Protein AF-H8ZWT5-F1 (afdb_monomer)

Radius of gyration: 20.08 Å; Cα contacts (8 Å, |Δi|>4): 28; chains: 1; bounding box: 44×33×52 Å

Nearest PDB structures (foldseek):
  8w9z-assembly1_C  TM=6.592E-01  e=1.371E-02  Nicotiana tabacum
  8r6s-assembly1_D  TM=6.113E-01  e=1.110E-02  Sinapis alba
  8r5o-assembly1_D  TM=6.108E-01  e=1.191E-02  Sinapis alba

Structure (mmCIF, N/CA/C/O backbone):
data_AF-H8ZWT5-F1
#
_entry.id   AF-H8ZWT5-F1
#
loop_
_atom_site.group_PDB
_atom_site.id
_atom_site.type_symbol
_atom_site.label_atom_id
_atom_site.label_alt_id
_atom_site.label_comp_id
_atom_site.label_asym_id
_atom_site.label_entity_id
_atom_site.label_seq_id
_atom_site.pdbx_PDB_ins_code
_atom_site.Cartn_x
_atom_site.Cartn_y
_atom_site.Cartn_z
_atom_site.occupancy
_atom_site.B_iso_or_equiv
_atom_site.auth_seq_id
_atom_site.auth_comp_id
_atom_site.auth_asym_id
_atom_site.auth_atom_id
_atom_site.pdbx_PDB_model_num
ATOM 1 N N . PHE A 1 1 ? -8.822 13.839 -0.530 1.00 83.06 1 PHE A N 1
ATOM 2 C CA . PHE A 1 1 ? -8.001 14.882 0.122 1.00 83.06 1 PHE A CA 1
ATOM 3 C C . PHE A 1 1 ? -8.306 16.203 -0.555 1.00 83.06 1 PHE A C 1
ATOM 5 O O . PHE A 1 1 ? -7.609 16.631 -1.463 1.00 83.06 1 PHE A O 1
ATOM 12 N N . ASP A 1 2 ? -9.404 16.797 -0.141 1.00 92.31 2 ASP A N 1
ATOM 13 C CA . ASP A 1 2 ? -10.093 17.928 -0.762 1.00 92.31 2 ASP A CA 1
ATOM 14 C C . ASP A 1 2 ? -10.599 18.916 0.302 1.00 92.31 2 ASP A C 1
ATOM 16 O O . ASP A 1 2 ? -11.239 19.910 -0.028 1.00 92.31 2 ASP A O 1
ATOM 20 N N . GLY A 1 3 ? -10.236 18.676 1.568 1.00 96.62 3 GLY A N 1
ATOM 21 C CA . GLY A 1 3 ? -10.610 19.491 2.723 1.00 96.62 3 GLY A CA 1
ATOM 22 C C . GLY A 1 3 ? -11.510 18.775 3.730 1.00 96.62 3 GLY A C 1
ATOM 23 O O . GLY A 1 3 ? -11.810 19.368 4.759 1.00 96.62 3 GLY A O 1
ATOM 24 N N . ASP A 1 4 ? -11.910 17.527 3.464 1.00 97.50 4 ASP A N 1
ATOM 25 C CA . ASP A 1 4 ? -12.755 16.742 4.368 1.00 97.50 4 ASP A CA 1
ATOM 26 C C . ASP A 1 4 ? -12.106 16.485 5.739 1.00 97.50 4 ASP A C 1
ATOM 28 O O . ASP A 1 4 ? -10.904 16.219 5.854 1.00 97.50 4 ASP A O 1
ATOM 32 N N . GLU A 1 5 ? -12.936 16.508 6.782 1.00 98.00 5 GLU A N 1
ATOM 33 C CA . GLU A 1 5 ? -12.541 16.245 8.165 1.00 98.00 5 GLU A CA 1
ATOM 34 C C . GLU A 1 5 ? -12.898 14.809 8.583 1.00 98.00 5 GLU A C 1
ATOM 36 O O . GLU A 1 5 ? -13.929 14.258 8.195 1.00 98.00 5 GLU A O 1
ATOM 41 N N . MET A 1 6 ? -12.053 14.198 9.418 1.00 97.81 6 MET A N 1
ATOM 42 C CA . MET A 1 6 ? -12.316 12.898 10.043 1.00 97.81 6 MET A CA 1
ATOM 43 C C . MET A 1 6 ? -12.131 12.994 11.555 1.00 97.81 6 MET A C 1
ATOM 45 O O . MET A 1 6 ? -11.177 13.604 12.039 1.00 97.81 6 MET A O 1
ATOM 49 N N . ASN A 1 7 ? -13.016 12.337 12.302 1.00 97.81 7 ASN A N 1
ATOM 50 C CA . ASN A 1 7 ? -12.933 12.275 13.757 1.00 97.81 7 ASN A CA 1
ATOM 51 C C . ASN A 1 7 ? -12.036 11.122 14.210 1.00 97.81 7 ASN A C 1
ATOM 53 O O . ASN A 1 7 ? -12.055 10.036 13.630 1.00 97.81 7 ASN A O 1
ATOM 57 N N . LEU A 1 8 ? -11.303 11.343 15.301 1.00 97.38 8 LEU A N 1
ATOM 58 C CA . LEU A 1 8 ? -10.520 10.313 15.974 1.00 97.38 8 LEU A CA 1
ATOM 59 C C . LEU A 1 8 ? -11.062 10.096 17.387 1.00 97.38 8 LEU A C 1
ATOM 61 O O . LEU A 1 8 ? -11.243 11.047 18.147 1.00 97.38 8 LEU A O 1
ATOM 65 N N . HIS A 1 9 ? -11.281 8.835 17.751 1.00 97.44 9 HIS A N 1
ATOM 66 C CA . HIS A 1 9 ? -11.746 8.442 19.077 1.00 97.44 9 HIS A CA 1
ATOM 67 C C . HIS A 1 9 ? -10.754 7.467 19.711 1.00 97.44 9 HIS A C 1
ATOM 69 O O . HIS A 1 9 ? -10.290 6.537 19.054 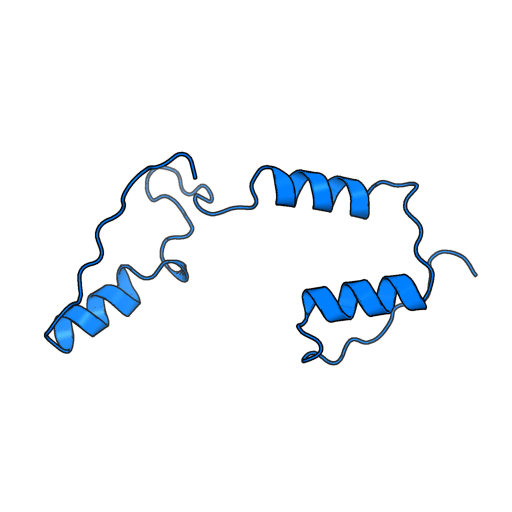1.00 97.44 9 HIS A O 1
ATOM 75 N N . LEU A 1 10 ? -10.438 7.678 20.991 1.00 97.19 10 LEU A N 1
ATOM 76 C CA . LEU A 1 10 ? -9.504 6.845 21.749 1.00 97.19 10 LEU A CA 1
ATOM 77 C C . LEU A 1 10 ? -10.264 5.988 22.779 1.00 97.19 10 LEU A C 1
ATOM 79 O O . LEU A 1 10 ? -10.756 6.549 23.765 1.00 97.19 10 LEU A O 1
ATOM 83 N N . PRO A 1 11 ? -10.338 4.654 22.604 1.00 97.94 11 PRO A N 1
ATOM 84 C CA . PRO A 1 11 ? -10.878 3.751 23.621 1.00 97.94 11 PRO A CA 1
ATOM 85 C C . PRO A 1 11 ? -10.079 3.844 24.928 1.00 97.94 11 PRO A C 1
ATOM 87 O O . PRO A 1 11 ? -8.850 3.844 24.901 1.00 97.94 11 PRO A O 1
ATOM 90 N N . GLN A 1 12 ? -10.775 3.930 26.067 1.00 98.00 12 GLN A N 1
ATOM 91 C CA . GLN A 1 12 ? -10.150 4.153 27.382 1.00 98.00 12 GLN A CA 1
ATOM 92 C C . GLN A 1 12 ? -9.984 2.877 28.217 1.00 98.00 12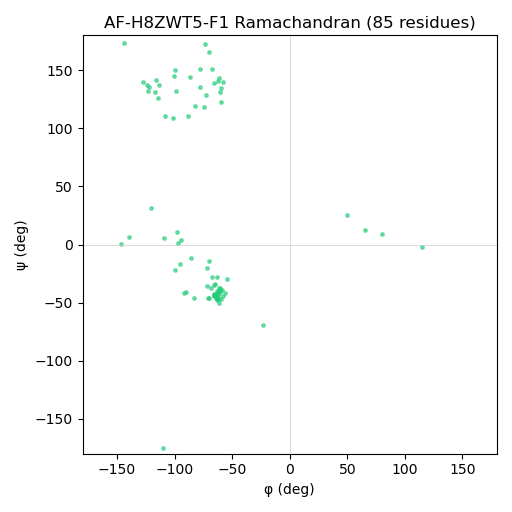 GLN A C 1
ATOM 94 O O . GLN A 1 12 ? -9.156 2.850 29.123 1.00 98.00 12 GLN A O 1
ATOM 99 N N . THR A 1 13 ? -10.763 1.826 27.944 1.00 98.50 13 THR A N 1
ATOM 100 C CA . THR A 1 13 ? -10.661 0.547 28.659 1.00 98.50 13 THR A CA 1
ATOM 101 C C . THR A 1 13 ? -9.863 -0.465 27.849 1.00 98.50 13 THR A C 1
ATOM 103 O O . THR A 1 13 ? -9.867 -0.447 26.617 1.00 98.50 13 THR A O 1
ATOM 106 N N . GLU A 1 14 ? -9.193 -1.376 28.550 1.00 98.25 14 GLU A N 1
ATOM 107 C CA . GLU A 1 14 ? -8.415 -2.451 27.928 1.00 98.25 14 GLU A CA 1
ATOM 108 C C . GLU A 1 14 ? -9.282 -3.367 27.058 1.00 98.25 14 GLU A C 1
ATOM 110 O O . GLU A 1 14 ? -8.884 -3.718 25.949 1.00 98.25 14 GLU A O 1
ATOM 115 N N . GLU A 1 15 ? -10.496 -3.676 27.517 1.00 98.12 15 GLU A N 1
ATOM 116 C CA . GLU A 1 15 ? -11.470 -4.481 26.773 1.00 98.12 15 GLU A CA 1
ATOM 117 C C . GLU A 1 15 ? -11.868 -3.805 25.455 1.00 98.12 15 GLU A C 1
ATOM 119 O O . GLU A 1 15 ? -11.733 -4.402 24.387 1.00 98.12 15 GLU A O 1
ATOM 124 N N . ALA A 1 16 ? -12.257 -2.525 25.500 1.00 97.94 16 ALA A N 1
ATOM 125 C CA . ALA A 1 16 ? -12.646 -1.788 24.300 1.00 97.94 16 ALA A CA 1
ATOM 126 C C . ALA A 1 16 ? -11.466 -1.593 23.336 1.00 97.94 16 ALA A C 1
ATOM 128 O O . ALA A 1 16 ? -11.638 -1.632 22.117 1.00 97.94 16 ALA A O 1
ATOM 129 N N . ARG A 1 17 ? -10.249 -1.405 23.865 1.00 98.12 17 ARG A N 1
ATOM 130 C CA . ARG A 1 17 ? -9.032 -1.317 23.051 1.00 98.12 17 ARG A CA 1
ATOM 131 C C . ARG A 1 17 ? -8.748 -2.634 22.329 1.00 98.12 17 ARG A C 1
ATOM 133 O O . ARG A 1 17 ? -8.409 -2.606 21.147 1.00 98.12 17 ARG A O 1
ATOM 140 N N . ALA A 1 18 ? -8.887 -3.764 23.020 1.00 97.75 18 ALA A N 1
ATOM 141 C CA . ALA A 1 18 ? -8.683 -5.085 22.438 1.00 97.75 18 ALA A CA 1
ATOM 142 C C . ALA A 1 18 ? -9.711 -5.383 21.334 1.00 97.75 18 ALA A C 1
ATOM 144 O O . ALA A 1 18 ? -9.317 -5.792 20.242 1.00 97.75 18 ALA A O 1
ATOM 145 N N . GLU A 1 19 ? -11.000 -5.116 21.569 1.00 97.56 19 GLU A N 1
ATOM 146 C CA . GLU A 1 19 ? -12.043 -5.304 20.550 1.00 97.56 19 GL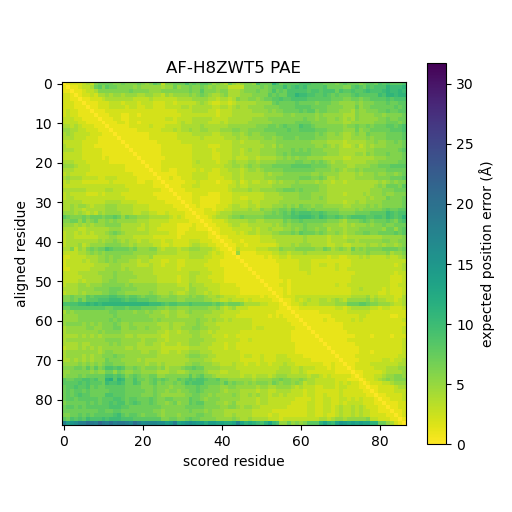U A CA 1
ATOM 147 C C . GLU A 1 19 ? -11.832 -4.406 19.330 1.00 97.56 19 GLU A C 1
ATOM 149 O O . GLU A 1 19 ? -11.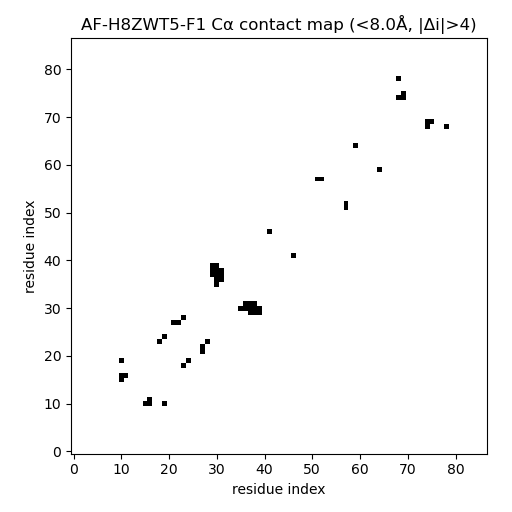872 -4.891 18.198 1.00 97.56 19 GLU A O 1
ATOM 154 N N . ALA A 1 20 ? -11.546 -3.117 19.534 1.00 97.25 20 ALA A N 1
ATOM 155 C CA . ALA A 1 20 ? -11.300 -2.193 18.431 1.00 97.25 20 ALA A CA 1
ATOM 156 C C . ALA A 1 20 ? -10.087 -2.624 17.588 1.00 97.25 20 ALA A C 1
ATOM 158 O O . ALA A 1 20 ? -10.126 -2.561 16.361 1.00 97.25 20 ALA A O 1
ATOM 159 N N . LEU A 1 21 ? -9.021 -3.109 18.229 1.00 96.06 21 LEU A N 1
ATOM 160 C CA . LEU A 1 21 ? -7.824 -3.568 17.527 1.00 96.06 21 LEU A CA 1
ATOM 161 C C . LEU A 1 21 ? -8.066 -4.871 16.751 1.00 96.06 21 LEU A C 1
ATOM 163 O O . LEU A 1 21 ? -7.643 -4.990 15.602 1.00 96.06 21 LEU A O 1
ATOM 167 N N . ILE A 1 22 ? -8.723 -5.851 17.377 1.00 95.88 22 ILE A N 1
ATOM 168 C CA . ILE A 1 22 ? -8.871 -7.200 16.817 1.00 95.88 22 ILE A CA 1
ATOM 169 C C . ILE A 1 22 ? -10.039 -7.263 15.833 1.00 95.88 22 ILE A C 1
ATOM 171 O O . ILE A 1 22 ? -9.883 -7.809 14.747 1.00 95.88 22 ILE A O 1
ATOM 175 N N . LEU A 1 23 ? -11.201 -6.704 16.164 1.00 96.00 23 LEU A N 1
ATOM 176 C CA . LEU A 1 23 ? -12.402 -6.828 15.332 1.00 96.00 23 LEU A CA 1
ATOM 177 C C . LEU A 1 23 ? -12.531 -5.677 14.336 1.00 96.00 23 LEU A C 1
ATOM 179 O O . LEU A 1 23 ? -12.850 -5.901 13.171 1.00 96.00 23 LEU A O 1
ATOM 183 N N . MET A 1 24 ? -12.245 -4.448 14.770 1.00 96.56 24 MET A N 1
ATOM 184 C CA . MET A 1 24 ? -12.390 -3.245 13.935 1.00 96.56 24 MET A CA 1
ATOM 185 C C . MET A 1 24 ? -11.085 -2.835 13.232 1.00 96.56 24 MET A C 1
ATOM 187 O O . MET A 1 24 ? -11.041 -1.818 12.540 1.00 96.56 24 MET A O 1
ATOM 191 N N . GLY A 1 25 ? -10.018 -3.627 13.378 1.00 95.94 25 GLY A N 1
ATOM 192 C CA . GLY A 1 25 ? -8.735 -3.381 12.728 1.00 95.94 25 GLY A CA 1
ATOM 193 C C . GLY A 1 25 ? -8.833 -3.427 11.201 1.00 95.94 25 GLY A C 1
ATOM 194 O O . GLY A 1 25 ? -9.509 -4.284 10.632 1.00 95.94 25 GLY A O 1
ATOM 195 N N . VAL A 1 26 ? -8.113 -2.531 10.518 1.00 95.81 26 VAL A N 1
ATOM 196 C CA . VAL A 1 26 ? -8.162 -2.387 9.047 1.00 95.81 26 VAL A CA 1
ATOM 197 C C . VAL A 1 26 ? -7.827 -3.696 8.326 1.00 95.81 26 VAL A C 1
ATOM 199 O O . VAL A 1 26 ? -8.515 -4.064 7.380 1.00 95.81 26 VAL A O 1
ATOM 202 N N . LEU A 1 27 ? -6.818 -4.437 8.801 1.00 94.44 27 LEU A N 1
ATOM 203 C CA . LEU A 1 27 ? -6.391 -5.703 8.187 1.00 94.44 27 LEU A CA 1
ATOM 204 C C . LEU A 1 27 ? -7.472 -6.794 8.232 1.00 94.44 27 LEU A C 1
ATOM 206 O O . LEU A 1 27 ? -7.514 -7.640 7.344 1.00 94.44 27 LEU A O 1
ATOM 210 N N . ASN A 1 28 ? -8.362 -6.753 9.226 1.00 94.56 28 ASN A N 1
ATOM 211 C CA . ASN A 1 28 ? -9.475 -7.697 9.350 1.00 94.56 28 ASN A CA 1
ATOM 212 C C . ASN A 1 28 ? -10.707 -7.264 8.540 1.00 94.56 28 ASN A C 1
ATOM 214 O O . ASN A 1 28 ? -11.615 -8.062 8.334 1.00 94.56 28 ASN A O 1
ATOM 218 N N . ASN A 1 29 ? -10.724 -6.023 8.042 1.00 96.12 29 ASN A N 1
ATOM 219 C CA . ASN A 1 29 ? -11.856 -5.411 7.344 1.00 96.12 29 ASN A CA 1
ATOM 220 C C . ASN A 1 29 ? -11.498 -4.976 5.908 1.00 96.12 29 ASN A C 1
ATOM 222 O O . ASN A 1 29 ? -12.045 -4.008 5.384 1.00 96.12 29 ASN A O 1
ATOM 226 N N . LEU A 1 30 ? -10.576 -5.691 5.249 1.00 96.88 30 LEU A N 1
ATOM 227 C CA . LEU A 1 30 ? -10.186 -5.417 3.856 1.00 96.88 30 LEU A CA 1
ATOM 228 C C . LEU A 1 30 ? -11.266 -5.810 2.836 1.00 96.88 30 LEU A C 1
ATOM 230 O O . LEU A 1 30 ? -11.237 -5.327 1.705 1.00 96.88 30 LEU A O 1
ATOM 234 N N . ILE A 1 31 ? -12.197 -6.687 3.219 1.00 97.31 31 ILE A N 1
ATOM 235 C CA . ILE A 1 31 ? -13.251 -7.253 2.369 1.00 97.31 31 ILE A CA 1
ATOM 236 C C . ILE A 1 31 ? -14.612 -6.761 2.862 1.00 97.31 31 ILE A C 1
ATOM 238 O O . ILE A 1 31 ? -14.874 -6.750 4.065 1.00 97.31 31 ILE A O 1
ATOM 242 N N . THR A 1 32 ? -15.501 -6.379 1.943 1.00 95.62 32 THR A N 1
ATOM 243 C CA . THR A 1 32 ? -16.853 -5.950 2.321 1.00 95.62 32 THR A CA 1
ATOM 244 C C . THR A 1 32 ? -17.761 -7.144 2.648 1.00 95.62 32 THR A C 1
ATOM 246 O O . THR A 1 32 ? -17.831 -8.103 1.874 1.00 95.62 32 THR A O 1
ATOM 249 N N . PRO A 1 33 ? -18.548 -7.086 3.741 1.00 94.94 33 PRO A N 1
ATOM 250 C CA . PRO A 1 33 ? -19.484 -8.154 4.092 1.00 94.94 33 PRO A CA 1
ATOM 251 C C . PRO A 1 33 ? -20.685 -8.242 3.138 1.00 94.94 33 PRO A C 1
ATOM 253 O O . PRO A 1 33 ? -21.414 -9.227 3.166 1.00 94.94 33 PRO A O 1
ATOM 256 N N . ARG A 1 34 ? -20.923 -7.222 2.297 1.00 96.25 34 ARG A N 1
ATOM 257 C CA . ARG A 1 34 ? -22.078 -7.185 1.384 1.00 96.25 34 ARG A CA 1
ATOM 258 C C . ARG A 1 34 ? -22.011 -8.278 0.316 1.00 96.25 34 ARG A C 1
ATOM 260 O O . ARG A 1 34 ? -23.034 -8.873 -0.004 1.00 96.25 34 ARG A O 1
ATOM 267 N N . ASN A 1 35 ? -20.841 -8.473 -0.282 1.00 95.56 35 ASN A N 1
ATOM 268 C CA . ASN A 1 35 ? -20.655 -9.370 -1.425 1.00 95.56 35 ASN A CA 1
ATOM 269 C C . ASN A 1 35 ? -19.285 -10.069 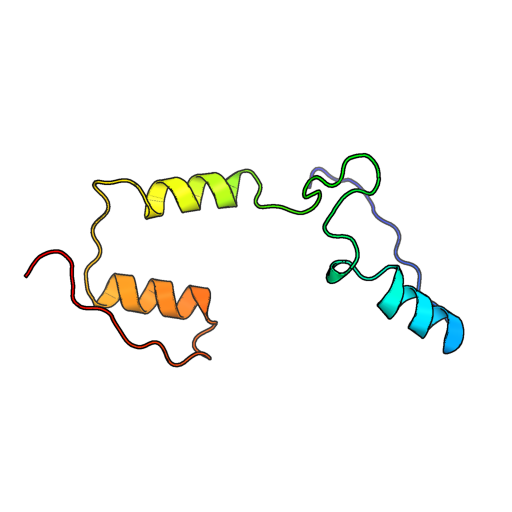-1.456 1.00 95.56 35 ASN A C 1
ATOM 271 O O . ASN A 1 35 ? -19.047 -10.853 -2.366 1.00 95.56 35 ASN A O 1
ATOM 275 N N . GLY A 1 36 ? -18.409 -9.832 -0.473 1.00 94.56 36 GLY A N 1
ATOM 276 C CA . GLY A 1 36 ? -17.105 -10.491 -0.394 1.00 94.56 36 GLY A CA 1
ATOM 277 C C . GLY A 1 36 ? -16.027 -9.891 -1.298 1.00 94.56 36 GLY A C 1
ATOM 278 O O . GLY A 1 36 ? -14.941 -10.461 -1.389 1.00 94.56 36 GLY A O 1
ATOM 279 N N . ASP A 1 37 ? -16.283 -8.747 -1.934 1.00 95.62 37 ASP A N 1
ATOM 280 C CA . ASP A 1 37 ? -15.281 -8.085 -2.767 1.00 95.62 37 ASP A CA 1
ATOM 281 C C . ASP A 1 37 ? -14.238 -7.329 -1.917 1.00 95.62 37 ASP A C 1
ATOM 283 O O . ASP A 1 37 ? -14.557 -6.834 -0.825 1.00 95.62 37 ASP A O 1
ATOM 287 N N . PRO A 1 38 ? -12.990 -7.180 -2.403 1.00 95.25 38 PRO A N 1
ATOM 288 C CA . PRO A 1 38 ? -12.001 -6.312 -1.773 1.00 95.25 38 PRO A CA 1
ATOM 289 C C . PRO A 1 38 ? -12.488 -4.858 -1.725 1.00 95.25 38 PRO A C 1
ATOM 291 O O . PRO A 1 38 ? -12.773 -4.252 -2.756 1.00 95.25 38 PRO A O 1
ATOM 294 N N . LEU A 1 39 ? -12.557 -4.292 -0.521 1.00 93.50 39 LEU A N 1
ATOM 295 C CA . LEU A 1 39 ? -12.931 -2.898 -0.286 1.00 93.50 39 LEU A CA 1
ATOM 296 C C . LEU A 1 39 ? -11.705 -1.977 -0.294 1.00 93.50 39 LEU A C 1
ATOM 298 O O . LEU A 1 39 ? -11.753 -0.880 -0.848 1.00 93.50 39 LEU A O 1
ATOM 302 N N . VAL A 1 40 ? -10.604 -2.423 0.316 1.00 95.00 40 VAL A N 1
ATOM 303 C CA . VAL A 1 40 ? -9.337 -1.684 0.363 1.00 95.00 40 VAL A CA 1
ATOM 304 C C . VAL A 1 40 ? -8.388 -2.274 -0.675 1.00 95.00 40 VAL A C 1
ATOM 306 O O . VAL A 1 40 ? -7.892 -3.388 -0.518 1.00 95.00 40 VAL A O 1
ATOM 309 N N . ALA A 1 41 ? -8.142 -1.526 -1.748 1.00 94.50 41 ALA A N 1
ATOM 310 C CA . ALA A 1 41 ? -7.305 -1.943 -2.868 1.00 94.50 41 ALA A CA 1
ATOM 311 C C . ALA A 1 41 ? -6.506 -0.761 -3.440 1.00 94.50 41 ALA A C 1
ATOM 313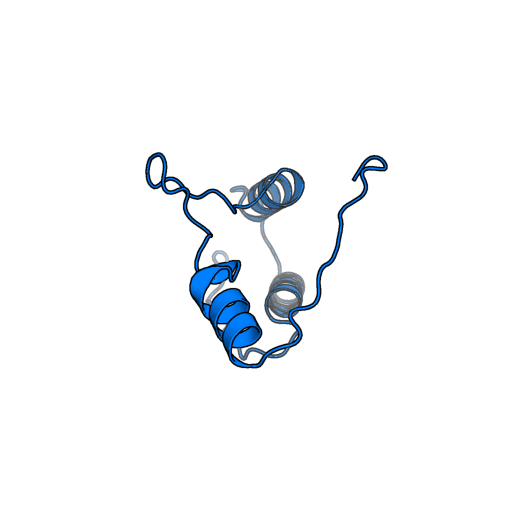 O O . ALA A 1 41 ? -6.696 0.390 -3.044 1.00 94.50 41 ALA A O 1
ATOM 3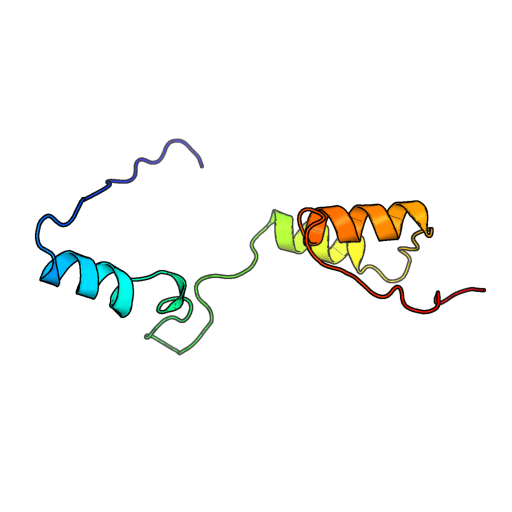14 N N . ALA A 1 42 ? -5.602 -1.047 -4.381 1.00 95.00 42 ALA A N 1
ATOM 315 C CA . ALA A 1 42 ? -4.840 -0.022 -5.086 1.00 95.00 42 ALA A CA 1
ATOM 316 C C . ALA A 1 42 ? -5.772 0.934 -5.853 1.00 95.00 42 ALA A C 1
ATOM 318 O O . ALA A 1 42 ? -6.650 0.501 -6.598 1.00 95.00 42 ALA A O 1
ATOM 319 N N . THR A 1 43 ? -5.553 2.235 -5.683 1.00 94.50 43 THR A N 1
ATOM 320 C CA . THR A 1 43 ? -6.325 3.304 -6.327 1.00 94.50 43 THR A CA 1
ATOM 321 C C . THR A 1 43 ? -5.486 4.036 -7.386 1.00 94.50 43 THR A C 1
ATOM 323 O O . THR A 1 43 ? -4.375 3.617 -7.709 1.00 94.50 43 THR A O 1
ATOM 326 N N . GLN A 1 44 ? -6.054 5.099 -7.962 1.00 96.12 44 GLN A N 1
ATOM 327 C CA . GLN A 1 44 ? -5.591 5.889 -9.117 1.00 96.12 44 GLN A CA 1
ATOM 328 C C . GLN A 1 44 ? -4.076 5.840 -9.411 1.00 96.12 44 GLN A C 1
ATOM 330 O O . GLN A 1 44 ? -3.664 5.237 -10.408 1.00 96.12 44 GLN A O 1
ATOM 335 N N . ASP A 1 45 ? -3.244 6.434 -8.554 1.00 96.94 45 ASP A N 1
ATOM 336 C CA . ASP A 1 45 ? -1.806 6.563 -8.821 1.00 96.94 45 ASP A CA 1
ATOM 337 C C . ASP A 1 45 ? -1.062 5.233 -8.703 1.00 96.94 45 ASP A C 1
ATOM 339 O O . ASP A 1 45 ? -0.168 4.954 -9.503 1.00 96.94 45 ASP A O 1
ATOM 343 N N . PHE A 1 46 ? -1.461 4.366 -7.768 1.00 97.06 46 PHE A N 1
ATOM 344 C CA . PHE A 1 46 ? -0.862 3.038 -7.635 1.00 97.06 46 PHE A CA 1
ATOM 345 C C . PHE A 1 46 ? -1.112 2.185 -8.877 1.00 97.06 46 PHE A C 1
ATOM 347 O O . PHE A 1 46 ? -0.195 1.522 -9.362 1.00 97.06 46 PHE A O 1
ATOM 354 N N . LEU A 1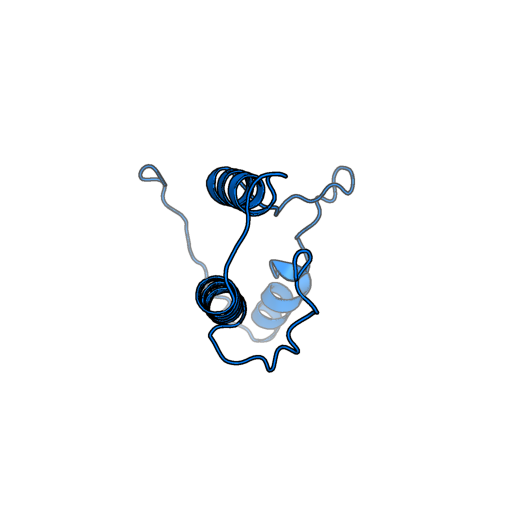 47 ? -2.326 2.238 -9.429 1.00 97.25 47 LEU A N 1
ATOM 355 C CA . LEU A 1 47 ? -2.662 1.534 -10.666 1.00 97.25 47 LEU A CA 1
ATOM 356 C C . LEU A 1 47 ? -1.886 2.103 -11.859 1.00 97.25 47 LEU A C 1
ATOM 358 O O . LEU A 1 47 ? -1.326 1.346 -12.651 1.00 97.25 47 LEU A O 1
ATOM 362 N N . THR A 1 48 ? -1.799 3.430 -11.958 1.00 97.62 48 THR A N 1
ATOM 363 C CA . THR A 1 48 ? -1.078 4.103 -13.047 1.00 97.62 48 THR A CA 1
ATOM 364 C C . THR A 1 48 ? 0.415 3.777 -13.013 1.00 97.62 48 THR A C 1
ATOM 366 O O . THR A 1 48 ? 0.985 3.370 -14.027 1.00 97.62 48 THR A O 1
ATOM 369 N N . ALA A 1 49 ? 1.051 3.881 -11.844 1.00 95.94 49 ALA A N 1
ATOM 370 C CA . ALA A 1 49 ? 2.459 3.545 -11.668 1.00 95.94 49 ALA A CA 1
ATOM 371 C C . ALA A 1 49 ? 2.725 2.057 -11.932 1.00 95.94 49 ALA A C 1
ATOM 373 O O . ALA A 1 49 ? 3.672 1.719 -12.643 1.00 95.94 49 ALA A O 1
ATOM 374 N N . SER A 1 50 ? 1.860 1.168 -11.427 1.00 96.94 50 SER A N 1
ATOM 375 C CA . SER A 1 50 ? 1.954 -0.272 -11.682 1.00 96.94 50 SER A CA 1
ATOM 376 C C . SER A 1 50 ? 1.909 -0.579 -13.181 1.00 96.94 50 SER A C 1
ATOM 378 O O . SER A 1 50 ? 2.747 -1.333 -13.678 1.00 96.94 50 SER A O 1
ATOM 380 N N . TYR A 1 51 ? 1.008 0.064 -13.929 1.00 96.88 51 TYR A N 1
ATOM 381 C CA . TYR A 1 51 ? 0.929 -0.088 -15.381 1.00 96.88 51 TYR A CA 1
ATOM 382 C C . TYR A 1 51 ? 2.198 0.396 -16.095 1.00 96.88 51 TYR A C 1
ATOM 384 O O . TYR A 1 51 ? 2.725 -0.310 -16.951 1.00 96.88 51 TYR A O 1
ATOM 392 N N . VAL A 1 52 ? 2.724 1.571 -15.736 1.00 96.12 52 VAL A N 1
ATOM 393 C CA . VAL A 1 52 ? 3.951 2.111 -16.352 1.00 96.12 52 VAL A CA 1
ATOM 394 C C . VAL A 1 52 ? 5.151 1.192 -16.100 1.00 96.12 52 VAL A C 1
ATOM 396 O O . VAL A 1 52 ? 5.931 0.937 -17.020 1.00 96.12 52 VAL A O 1
ATOM 399 N N . ILE A 1 53 ? 5.273 0.650 -14.884 1.00 95.94 53 ILE A N 1
ATOM 400 C CA . ILE A 1 53 ? 6.371 -0.252 -14.510 1.00 95.94 53 ILE A CA 1
ATOM 401 C C . ILE A 1 53 ? 6.271 -1.602 -15.232 1.00 95.94 53 ILE A C 1
ATOM 403 O O . ILE A 1 53 ? 7.285 -2.168 -15.630 1.00 95.94 53 ILE A O 1
ATOM 407 N N . THR A 1 54 ? 5.055 -2.119 -15.420 1.00 96.25 54 THR A N 1
ATOM 408 C CA . THR A 1 54 ? 4.812 -3.465 -15.975 1.00 96.25 54 THR A CA 1
ATOM 409 C C . THR A 1 54 ? 4.514 -3.484 -17.476 1.00 96.25 54 THR A C 1
ATOM 411 O O . THR A 1 54 ? 4.274 -4.549 -18.050 1.00 96.25 54 THR A O 1
ATOM 414 N N . LYS A 1 55 ? 4.534 -2.324 -18.142 1.00 97.25 55 LYS A N 1
ATOM 415 C CA . LYS A 1 55 ? 4.356 -2.227 -19.594 1.00 97.25 55 LYS A CA 1
ATOM 416 C C . LYS A 1 55 ? 5.426 -3.059 -20.313 1.00 97.25 55 LYS A C 1
ATOM 418 O O . LYS A 1 55 ? 6.592 -3.044 -19.940 1.00 97.25 55 LYS A O 1
ATOM 423 N N . LYS A 1 56 ? 5.034 -3.755 -21.388 1.00 94.94 56 LYS A N 1
ATOM 424 C CA . LYS A 1 56 ? 5.896 -4.710 -22.118 1.00 94.94 56 LYS A CA 1
ATOM 425 C C . LYS A 1 56 ? 7.239 -4.144 -22.595 1.00 94.94 56 LYS A C 1
ATOM 427 O O . LYS A 1 56 ? 8.197 -4.900 -22.688 1.00 94.94 56 LYS A O 1
ATOM 432 N N . ASP A 1 57 ? 7.296 -2.846 -22.876 1.00 94.94 57 ASP A N 1
ATOM 433 C CA . ASP A 1 57 ? 8.490 -2.179 -23.410 1.00 94.94 57 ASP A CA 1
ATOM 434 C C . ASP A 1 57 ? 9.323 -1.478 -22.320 1.00 94.94 57 ASP A C 1
ATOM 436 O O . ASP A 1 57 ? 10.217 -0.691 -22.630 1.00 94.94 57 ASP A O 1
ATOM 440 N N . SER A 1 58 ? 9.023 -1.727 -21.041 1.00 96.06 58 SER A N 1
ATOM 441 C CA . SER A 1 58 ? 9.769 -1.186 -19.903 1.00 96.06 58 SER A CA 1
ATOM 442 C C . SER A 1 58 ? 10.921 -2.125 -19.533 1.00 96.06 58 SER A C 1
ATOM 444 O O . SER A 1 58 ? 10.709 -3.216 -19.006 1.00 96.06 58 SER A O 1
ATOM 446 N N . PHE A 1 59 ? 12.156 -1.685 -19.785 1.00 96.69 59 PHE A N 1
ATOM 447 C CA . PHE A 1 59 ? 13.382 -2.388 -19.398 1.00 96.69 59 PHE A CA 1
ATOM 448 C C . PHE A 1 59 ? 14.181 -1.552 -18.403 1.00 96.69 59 PHE A C 1
ATOM 450 O O . PHE A 1 59 ? 14.276 -0.333 -18.545 1.00 96.69 59 PHE A O 1
ATOM 457 N N . TYR A 1 60 ? 14.778 -2.223 -17.420 1.00 96.94 60 TYR A N 1
ATOM 458 C CA . TYR A 1 60 ? 15.553 -1.597 -16.355 1.00 96.94 60 TYR A CA 1
ATOM 459 C C . TYR A 1 60 ? 16.952 -2.191 -16.309 1.00 96.94 60 TYR A C 1
ATOM 461 O O . TYR A 1 60 ? 17.118 -3.411 -16.392 1.00 96.94 60 TYR A O 1
ATOM 469 N N . ASP A 1 61 ? 17.954 -1.333 -16.139 1.00 96.69 61 ASP A N 1
ATOM 470 C CA . ASP A 1 61 ? 19.299 -1.799 -15.833 1.00 96.69 61 ASP A CA 1
ATOM 471 C C . ASP A 1 61 ? 19.402 -2.293 -14.378 1.00 96.69 61 ASP A C 1
ATOM 473 O O . ASP A 1 61 ? 18.486 -2.157 -13.556 1.00 96.69 61 ASP A O 1
ATOM 477 N N . ARG A 1 62 ? 20.551 -2.884 -14.038 1.00 95.94 62 ARG A N 1
ATOM 478 C CA . ARG A 1 62 ? 20.777 -3.436 -12.699 1.00 95.94 62 ARG A CA 1
ATOM 479 C C . ARG A 1 62 ? 20.674 -2.375 -11.600 1.00 95.94 62 ARG A C 1
ATOM 481 O O . ARG A 1 62 ? 20.202 -2.692 -10.513 1.00 95.94 62 ARG A O 1
ATOM 488 N N . ALA A 1 63 ? 21.136 -1.150 -11.845 1.00 96.81 63 ALA A N 1
ATOM 489 C CA . ALA A 1 63 ? 21.127 -0.096 -10.835 1.00 96.81 63 ALA A CA 1
ATOM 490 C C . ALA A 1 63 ? 19.696 0.391 -10.570 1.00 96.81 63 ALA A C 1
ATOM 492 O O . ALA A 1 63 ? 19.277 0.458 -9.415 1.00 96.81 63 ALA A O 1
ATOM 493 N N . GLN A 1 64 ? 18.927 0.643 -11.631 1.00 96.81 64 GLN A N 1
ATOM 494 C CA . GLN A 1 64 ? 17.519 1.027 -11.570 1.00 96.81 64 GLN A CA 1
ATOM 495 C C . GLN A 1 64 ? 16.678 -0.043 -10.874 1.00 96.81 64 GLN A C 1
ATOM 497 O O . GLN A 1 64 ? 15.912 0.275 -9.966 1.00 96.81 64 GLN A O 1
ATOM 502 N N . PHE A 1 65 ? 16.853 -1.316 -11.242 1.00 96.06 65 PHE A N 1
ATOM 503 C CA . PHE A 1 65 ? 16.117 -2.413 -10.618 1.00 96.06 65 PHE A CA 1
ATOM 504 C C . PHE A 1 65 ? 16.435 -2.534 -9.121 1.00 96.06 65 PHE A C 1
ATOM 506 O O . PHE A 1 65 ? 15.522 -2.599 -8.301 1.00 96.06 65 PHE A O 1
ATOM 513 N N . CYS A 1 66 ? 17.717 -2.480 -8.741 1.00 95.75 66 CYS A N 1
ATOM 514 C CA . CYS A 1 66 ? 18.114 -2.479 -7.332 1.00 95.75 66 CYS A CA 1
ATOM 515 C C . CYS A 1 66 ? 17.502 -1.303 -6.557 1.00 95.75 66 CYS A C 1
ATOM 517 O O . CYS A 1 66 ? 17.072 -1.484 -5.419 1.00 95.75 66 CYS A O 1
ATOM 519 N N . GLN A 1 67 ? 17.431 -0.118 -7.168 1.00 96.25 67 GLN A N 1
ATOM 520 C CA . GLN A 1 67 ? 16.823 1.050 -6.539 1.00 96.25 67 GLN A CA 1
ATOM 521 C C . GLN A 1 67 ? 15.315 0.863 -6.323 1.00 96.25 67 GLN A C 1
ATOM 523 O O . GLN A 1 67 ? 14.810 1.165 -5.243 1.00 96.25 67 GLN A O 1
ATOM 528 N N . LEU A 1 68 ? 14.599 0.308 -7.306 1.00 95.75 68 LEU A N 1
ATOM 529 C CA . LEU A 1 68 ? 13.178 -0.030 -7.166 1.00 95.75 68 LEU A CA 1
ATOM 530 C C . LEU A 1 68 ? 12.952 -1.066 -6.053 1.00 95.75 68 LEU A C 1
ATOM 532 O O . LEU A 1 68 ? 12.051 -0.905 -5.232 1.00 95.75 68 LEU A O 1
ATOM 536 N N . CYS A 1 69 ? 13.804 -2.091 -5.966 1.00 95.81 69 CYS A N 1
ATOM 537 C CA . CYS A 1 69 ? 13.772 -3.071 -4.879 1.00 95.81 69 CYS A CA 1
ATOM 538 C C . CYS A 1 69 ? 14.020 -2.437 -3.501 1.00 95.81 69 CYS A C 1
ATOM 540 O O . CYS A 1 69 ? 13.392 -2.832 -2.514 1.00 95.81 69 CYS A O 1
ATOM 542 N N . ALA A 1 70 ? 14.914 -1.449 -3.421 1.00 95.75 70 ALA A N 1
ATOM 543 C CA . ALA A 1 70 ? 15.166 -0.713 -2.189 1.00 95.75 70 ALA A CA 1
ATOM 544 C C . ALA A 1 70 ? 13.936 0.102 -1.764 1.00 95.75 70 ALA A C 1
ATOM 546 O O . ALA A 1 70 ? 13.566 0.045 -0.595 1.00 95.75 70 ALA A O 1
ATOM 547 N N . PHE A 1 71 ? 13.262 0.779 -2.704 1.00 95.19 71 PHE A N 1
ATOM 548 C CA . PHE A 1 71 ? 12.012 1.498 -2.425 1.00 95.19 71 PHE A CA 1
ATOM 549 C C . PHE A 1 71 ? 10.883 0.571 -1.973 1.00 95.19 71 PHE A C 1
ATOM 551 O O . PHE A 1 71 ? 10.147 0.914 -1.059 1.00 95.19 71 PHE A O 1
ATOM 558 N N . PHE A 1 72 ? 10.760 -0.613 -2.573 1.00 94.00 72 PHE A N 1
ATOM 559 C CA . PHE A 1 72 ? 9.748 -1.593 -2.175 1.00 94.00 72 PHE A CA 1
ATOM 560 C C . PHE A 1 72 ? 9.952 -2.131 -0.748 1.00 94.00 72 PHE A C 1
ATOM 562 O O . PHE A 1 72 ? 8.986 -2.442 -0.058 1.00 94.00 72 PHE A O 1
ATOM 569 N N . SER A 1 73 ? 11.203 -2.275 -0.312 1.00 95.62 73 SER A N 1
ATOM 570 C CA . SER A 1 73 ? 11.549 -2.981 0.929 1.00 95.62 73 SER A CA 1
ATOM 571 C C . SER A 1 73 ? 12.039 -2.082 2.064 1.00 95.62 73 SER A C 1
ATOM 573 O O . SER A 1 73 ? 12.517 -2.596 3.080 1.00 95.62 73 SER A O 1
ATOM 575 N N . ASP A 1 74 ? 12.008 -0.760 1.883 1.00 95.69 74 ASP A N 1
ATOM 576 C CA . ASP A 1 74 ? 12.699 0.225 2.729 1.00 95.69 74 ASP A CA 1
ATOM 577 C C . ASP A 1 74 ? 14.189 -0.110 2.967 1.00 95.69 74 ASP A C 1
ATOM 579 O O . ASP A 1 74 ? 14.760 0.225 4.006 1.00 95.69 74 ASP A O 1
ATOM 583 N N . GLY A 1 75 ? 14.818 -0.852 2.049 1.00 93.94 75 GLY A N 1
ATOM 584 C CA . GLY A 1 75 ? 16.183 -1.371 2.196 1.00 93.94 75 GLY A CA 1
ATOM 585 C C . GLY A 1 75 ? 16.377 -2.401 3.321 1.00 93.94 75 GLY A C 1
ATOM 586 O O . GLY A 1 75 ? 17.515 -2.707 3.674 1.00 93.94 75 GLY A O 1
ATOM 587 N N . LYS A 1 76 ? 15.298 -2.941 3.902 1.00 95.44 76 LYS A N 1
ATOM 588 C CA . LYS A 1 76 ? 15.351 -3.875 5.044 1.00 95.44 76 LYS A CA 1
ATOM 589 C C . LYS A 1 76 ? 15.307 -5.345 4.634 1.00 95.44 76 LYS A C 1
ATOM 591 O O . LYS A 1 76 ? 15.635 -6.213 5.441 1.00 95.44 76 LYS A O 1
ATOM 596 N N . MET A 1 77 ? 14.895 -5.641 3.403 1.00 95.44 77 MET A N 1
ATOM 597 C CA . MET A 1 77 ? 14.762 -7.010 2.906 1.00 95.44 77 MET A CA 1
ATOM 598 C C . MET A 1 77 ? 15.976 -7.410 2.069 1.00 95.44 77 MET A C 1
ATOM 600 O O . MET A 1 77 ? 16.375 -6.700 1.146 1.00 95.44 77 MET A O 1
ATOM 604 N N . ARG A 1 78 ? 16.538 -8.592 2.341 1.00 94.00 78 ARG A N 1
ATOM 605 C CA . ARG A 1 78 ? 17.500 -9.219 1.430 1.00 94.00 78 ARG A CA 1
ATOM 606 C C . ARG A 1 78 ? 16.744 -9.768 0.221 1.00 94.00 78 ARG A C 1
ATOM 608 O O . ARG A 1 78 ? 15.914 -10.656 0.380 1.00 94.00 78 ARG A O 1
ATOM 615 N N . ILE A 1 79 ? 17.061 -9.261 -0.967 1.00 94.06 79 ILE A N 1
ATOM 616 C CA . ILE A 1 79 ? 16.438 -9.672 -2.230 1.00 94.06 79 ILE A CA 1
ATOM 617 C C . ILE A 1 79 ? 17.492 -10.358 -3.100 1.00 94.06 79 ILE A C 1
ATOM 619 O O . ILE A 1 79 ? 18.559 -9.801 -3.362 1.00 94.06 79 ILE A O 1
ATOM 623 N N . GLU A 1 80 ? 17.197 -11.577 -3.544 1.00 95.69 80 GLU A N 1
ATOM 624 C CA . GLU A 1 80 ? 18.012 -12.285 -4.530 1.00 95.69 80 GLU A CA 1
ATOM 625 C C . GLU A 1 80 ? 17.630 -11.810 -5.933 1.00 95.69 80 GLU A C 1
ATOM 627 O O . GLU A 1 80 ? 16.478 -11.926 -6.349 1.00 95.69 80 GLU A O 1
ATOM 632 N N . LEU A 1 81 ? 18.592 -11.227 -6.656 1.00 93.69 81 LEU A N 1
ATOM 633 C CA . LEU A 1 81 ? 18.330 -10.671 -7.981 1.00 93.69 81 LEU A CA 1
ATOM 634 C C . LEU A 1 81 ? 18.139 -11.800 -9.008 1.00 93.69 81 LEU A C 1
ATOM 636 O O . LEU A 1 81 ? 19.014 -12.666 -9.117 1.00 93.69 81 LEU A O 1
ATOM 640 N N . PRO A 1 82 ? 17.046 -11.787 -9.792 1.00 94.56 82 PRO A N 1
ATOM 641 C CA . PRO A 1 82 ? 16.840 -12.764 -10.851 1.00 94.56 82 PRO A CA 1
ATOM 642 C C . PRO A 1 82 ? 17.823 -12.541 -12.009 1.00 94.56 82 PRO A C 1
ATOM 644 O O . PRO A 1 82 ? 18.448 -11.485 -12.140 1.00 94.56 82 PRO A O 1
ATOM 647 N N . LYS A 1 83 ? 17.938 -13.539 -12.893 1.00 95.88 83 LYS A N 1
ATOM 648 C CA . LYS A 1 83 ? 18.652 -13.366 -14.166 1.00 95.88 83 LYS A CA 1
ATOM 649 C C . LYS A 1 83 ? 17.887 -12.364 -15.047 1.00 95.88 83 LYS A C 1
ATOM 651 O O . LYS A 1 83 ? 16.657 -12.441 -15.082 1.00 95.88 83 LYS A O 1
ATOM 656 N N . PRO A 1 84 ? 18.575 -11.449 -15.752 1.00 96.44 84 PRO A N 1
ATOM 657 C CA . PRO A 1 84 ? 17.911 -10.488 -16.623 1.00 96.44 84 PRO A CA 1
ATOM 658 C C . PRO A 1 84 ? 17.271 -11.191 -17.826 1.00 96.44 84 PRO A C 1
ATOM 660 O O . PRO A 1 84 ? 17.752 -12.227 -18.286 1.00 96.44 84 PRO A O 1
ATOM 663 N N . THR A 1 85 ? 16.196 -10.603 -18.349 1.00 95.31 85 THR A N 1
ATOM 664 C CA . THR A 1 85 ? 15.482 -11.116 -19.531 1.00 95.31 85 THR A CA 1
ATOM 665 C C . THR A 1 85 ? 16.312 -11.015 -20.816 1.00 95.31 85 THR A C 1
ATOM 667 O O . THR A 1 85 ? 16.120 -11.815 -21.727 1.00 95.31 85 THR A O 1
ATOM 670 N N . ILE A 1 86 ? 17.232 -10.048 -20.895 1.00 94.12 86 ILE A N 1
ATOM 671 C CA . ILE A 1 86 ? 18.141 -9.821 -22.028 1.00 94.12 86 ILE A CA 1
ATOM 672 C C . ILE A 1 86 ? 19.576 -9.860 -21.486 1.00 94.12 86 ILE A C 1
ATOM 674 O O . ILE A 1 86 ? 19.847 -9.247 -20.451 1.00 94.12 86 ILE A O 1
ATOM 678 N N . VAL A 1 87 ? 20.458 -10.606 -22.160 1.00 84.12 87 VAL A N 1
ATOM 679 C CA . VAL A 1 87 ? 21.870 -10.831 -21.793 1.00 84.12 87 VAL A CA 1
ATOM 680 C C . VAL A 1 87 ? 22.783 -10.210 -22.835 1.00 84.12 87 VAL A C 1
ATOM 682 O O . VAL A 1 87 ? 22.489 -10.403 -24.036 1.00 84.12 87 VAL A O 1
#

Sequence (87 aa):
FDGDEMNLHLPQTEEARAEALILMGVLNNLITPRNGDPLVAATQDFLTASYVITKKDSFYDRAQFCQLCAFFSDGKMRIELPKPTIV

Secondary structure (DSSP, 8-state):
--S---------SHHHHHHHHHTS-GGGGSB-TTTS-BSS---HHHHHHHHHHHSTT----HHHHHHHHHHHHTT-S--PPPPPS--

Organism: NCBI:txid190325

Solvent-accessible surface area (backbone atoms only — not co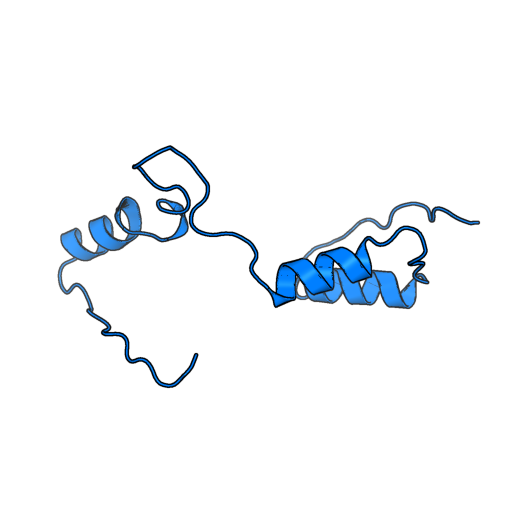mparable to full-atom values): 5879 Å² total; per-residue (Å²): 144,86,80,81,84,82,91,86,85,80,69,87,48,71,67,56,41,49,47,45,55,65,67,66,22,66,86,73,55,35,50,37,90,88,79,67,49,77,66,67,71,84,49,74,68,57,51,53,52,51,48,62,64,68,36,92,87,56,80,73,55,73,67,58,47,52,51,53,53,30,68,76,41,77,66,75,60,92,76,84,82,76,83,70,96,73,133

Mean predicted aligned error: 4.18 Å

pLDDT: mean 95.81, std 2.26, range [83.06, 98.5]

Foldseek 3Di:
DPPDDDDDDDDDDPVVVVCCCPPVNCVNCQADPPPRHGPDDDDDPRVVVVCVCPPPPDDDDPVRVVVVVCVVCVVPDDDDDDDGPPD

InterPro domains:
  IPR000722 RNA polymerase, alpha subunit [PF00623] (1-26)
  IPR007066 RNA polymerase Rpb1, domain 3 [PF04983] (29-86)
  IPR015700 DNA-directed RNA polymerase III subunit RPC1 [PTHR48446] (1-87)
  IPR042102 RNA polymerase Rpb1, domain 3 superfamily [G3DSA:1.10.274.100] (34-87)